Protein AF-A0A6B3CJW0-F1 (afdb_monomer)

pLDDT: mean 85.39, std 16.11, range [43.66, 98.25]

Nearest PDB structures (foldseek):
  3e35-assembly1_A  TM=9.714E-01  e=7.504E-08  Streptomyces coelicolor A3(2)

Radius of gyration: 20.18 Å; Cα contacts (8 Å, |Δi|>4): 40; chains: 1; bounding box: 55×37×50 Å

Secondary structure (DSSP, 8-state):
--------TTTTTS--HHHHHHHHHHHHHHH----HHHHHHHHHHHHHHHHHHHHHHHHS-HHHHHHHHHHHHHHHHHHHHHHT--TT-----------

Mean predicted aligned error: 9.44 Å

Sequence (99 aa):
LGVAAHVPHYVARSPYPDAALTVLEAITAATGLVLPGIAHSLRTDAHRTQTEIDRQIQEGDEELTGLVQGLEHQYDAAAGAETRGNMLAEPVEIPSADE

Solvent-accessible surface area (backbone atoms only — not comparable to full-atom values): 6094 Å² total; per-residue (Å²): 140,85,85,84,66,86,65,62,76,92,52,64,90,50,93,56,35,57,43,55,39,53,46,50,52,54,50,24,70,77,69,71,56,86,56,66,69,61,49,51,52,29,52,54,48,22,57,54,46,52,54,54,49,54,48,52,44,72,73,40,54,72,66,58,40,51,49,52,53,53,52,51,52,52,48,51,55,51,56,54,46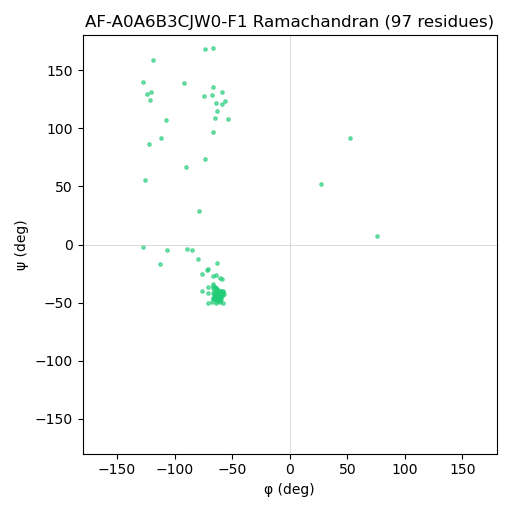,62,74,61,54,77,88,71,76,69,85,73,79,73,79,78,87,76,127

Structure (mmCIF, N/CA/C/O backbone):
data_AF-A0A6B3CJW0-F1
#
_entry.id   AF-A0A6B3CJW0-F1
#
loop_
_atom_site.group_PDB
_atom_site.id
_atom_site.type_symbol
_atom_site.label_atom_id
_atom_site.label_alt_id
_atom_site.label_comp_id
_atom_site.label_asym_id
_atom_site.label_entity_id
_atom_site.label_seq_id
_atom_site.pdbx_PDB_ins_code
_atom_site.Cartn_x
_atom_site.Cartn_y
_atom_site.Cartn_z
_atom_site.occupancy
_atom_site.B_iso_or_equiv
_atom_site.auth_seq_id
_atom_site.auth_comp_id
_atom_site.auth_asym_id
_atom_site.auth_atom_id
_atom_site.pdbx_PDB_model_num
ATOM 1 N N . LEU A 1 1 ? 5.581 7.011 -19.431 1.00 85.38 1 LEU A N 1
ATOM 2 C CA . LEU A 1 1 ? 4.861 6.233 -18.402 1.00 85.38 1 LEU A CA 1
ATOM 3 C C . LEU A 1 1 ? 5.103 6.902 -17.061 1.00 85.38 1 LEU A C 1
ATOM 5 O O . LEU A 1 1 ? 6.255 7.179 -16.756 1.00 85.38 1 LEU A O 1
ATOM 9 N N . GLY A 1 2 ? 4.046 7.188 -16.309 1.00 95.19 2 GLY A N 1
ATOM 10 C CA . GLY A 1 2 ? 4.125 7.590 -14.907 1.00 95.19 2 GLY A CA 1
ATOM 11 C C . GLY A 1 2 ? 3.206 6.680 -14.102 1.00 95.19 2 GLY A C 1
ATOM 12 O O . GLY A 1 2 ? 2.135 6.331 -14.593 1.00 95.19 2 GLY A O 1
ATOM 13 N N . VAL A 1 3 ? 3.644 6.259 -12.919 1.00 96.06 3 VAL A N 1
ATOM 14 C CA . VAL A 1 3 ? 2.864 5.405 -12.017 1.00 96.06 3 VAL A CA 1
ATOM 15 C C . VAL A 1 3 ? 2.702 6.161 -10.706 1.00 96.06 3 VAL A C 1
ATOM 17 O O . VAL A 1 3 ? 3.694 6.578 -10.112 1.00 96.06 3 VAL A O 1
ATOM 20 N N . ALA A 1 4 ? 1.459 6.345 -10.274 1.00 95.44 4 ALA A N 1
ATOM 21 C CA . ALA A 1 4 ? 1.115 6.901 -8.974 1.00 95.44 4 ALA A CA 1
ATOM 22 C C . ALA A 1 4 ? 0.207 5.899 -8.256 1.00 95.44 4 ALA A C 1
ATOM 24 O O . ALA A 1 4 ? -0.759 5.418 -8.845 1.00 95.44 4 ALA A O 1
ATOM 25 N N . ALA A 1 5 ? 0.534 5.567 -7.008 1.00 94.50 5 ALA A N 1
ATOM 26 C CA . ALA A 1 5 ? -0.315 4.730 -6.170 1.00 94.50 5 ALA A CA 1
ATOM 27 C C . ALA A 1 5 ? -1.266 5.600 -5.349 1.00 94.50 5 ALA A C 1
ATOM 29 O O . ALA A 1 5 ? -0.863 6.626 -4.797 1.00 94.50 5 ALA A O 1
ATOM 30 N N . HIS A 1 6 ? -2.515 5.157 -5.238 1.00 92.31 6 HIS A N 1
ATOM 31 C CA . HIS A 1 6 ? -3.455 5.708 -4.273 1.00 92.31 6 HIS A CA 1
ATOM 32 C C . HIS A 1 6 ? -3.091 5.195 -2.879 1.00 92.31 6 HIS A C 1
ATOM 34 O O . HIS A 1 6 ? -2.924 3.994 -2.678 1.00 92.31 6 HIS A O 1
ATOM 40 N N . VAL A 1 7 ? -2.941 6.117 -1.930 1.00 92.50 7 VAL A N 1
ATOM 41 C CA . VAL A 1 7 ? -2.608 5.817 -0.534 1.00 92.50 7 VAL A CA 1
ATOM 42 C C . VAL A 1 7 ? -3.732 6.354 0.342 1.00 92.50 7 VAL A C 1
ATOM 44 O O . VAL A 1 7 ? -4.100 7.521 0.164 1.00 92.50 7 VAL A O 1
ATOM 47 N N . PRO A 1 8 ? -4.268 5.566 1.291 1.00 89.81 8 PRO A N 1
ATOM 48 C CA . PRO A 1 8 ? -5.297 6.069 2.184 1.00 89.81 8 PRO A CA 1
ATOM 49 C C . PRO A 1 8 ? -4.791 7.286 2.967 1.00 89.81 8 PRO A C 1
ATOM 51 O O . PRO A 1 8 ? -3.694 7.284 3.532 1.00 89.81 8 PRO A O 1
ATOM 54 N N . HIS A 1 9 ? -5.588 8.356 2.994 1.00 86.50 9 HIS A N 1
ATOM 55 C CA . HIS A 1 9 ? -5.151 9.646 3.537 1.00 86.50 9 HIS A CA 1
ATOM 56 C C . HIS A 1 9 ? -4.713 9.576 5.006 1.00 86.50 9 HIS A C 1
ATOM 58 O O . HIS A 1 9 ? -3.823 10.327 5.410 1.00 86.50 9 HIS A O 1
ATOM 64 N N . TYR A 1 10 ? -5.290 8.659 5.787 1.00 87.62 10 TYR A N 1
ATOM 65 C CA . TYR A 1 10 ? -4.972 8.479 7.204 1.00 87.62 10 TYR A CA 1
ATOM 66 C C . TYR A 1 10 ? -3.581 7.860 7.448 1.00 87.62 10 TYR A C 1
ATOM 68 O O . TYR A 1 10 ? -3.001 8.094 8.503 1.00 87.62 10 TYR A O 1
ATOM 76 N N . VAL A 1 11 ? -2.992 7.161 6.467 1.00 90.00 11 VAL A N 1
ATOM 77 C CA . VAL A 1 11 ? -1.621 6.602 6.550 1.00 90.00 11 VAL A CA 1
ATOM 78 C C . VAL A 1 11 ? -0.595 7.361 5.709 1.00 90.00 11 VAL A C 1
ATOM 80 O O . VAL A 1 11 ? 0.599 7.091 5.804 1.00 90.00 11 VAL A O 1
ATOM 83 N N . ALA A 1 12 ? -1.014 8.363 4.930 1.00 85.06 12 ALA A N 1
ATOM 84 C CA . ALA A 1 12 ? -0.156 9.055 3.963 1.00 85.06 12 ALA A CA 1
ATOM 85 C C . ALA A 1 12 ? 1.041 9.818 4.574 1.00 85.06 12 ALA A C 1
ATOM 87 O O . ALA A 1 12 ? 1.964 10.196 3.856 1.00 85.06 12 ALA A O 1
ATOM 88 N N . ARG A 1 13 ? 1.035 10.070 5.889 1.00 86.69 13 ARG A N 1
ATOM 89 C CA . ARG A 1 13 ? 2.138 10.741 6.605 1.00 86.69 13 ARG A CA 1
ATOM 90 C C . ARG A 1 13 ? 3.204 9.780 7.139 1.00 86.69 13 ARG A C 1
ATOM 92 O O . ARG A 1 13 ? 4.209 10.245 7.673 1.00 86.69 13 ARG A O 1
ATOM 99 N N . SER A 1 14 ? 2.999 8.477 6.979 1.00 89.88 14 SER A N 1
ATOM 100 C CA . SER A 1 14 ? 3.900 7.422 7.438 1.00 89.88 14 SER A CA 1
ATOM 101 C C . SER A 1 14 ? 4.408 6.594 6.254 1.00 89.88 14 SER A C 1
ATOM 103 O O . SER A 1 14 ? 3.779 6.583 5.193 1.00 89.88 14 SER A O 1
ATOM 105 N N . PRO A 1 15 ? 5.539 5.878 6.394 1.00 92.62 15 PRO A N 1
ATOM 106 C CA . PRO A 1 15 ? 5.957 4.914 5.384 1.00 92.62 15 PRO A CA 1
ATOM 107 C C . PRO A 1 15 ? 4.859 3.869 5.146 1.00 92.62 15 PRO A C 1
ATOM 109 O O . PRO A 1 15 ? 4.450 3.182 6.081 1.00 92.62 15 PRO A O 1
ATOM 112 N N . TYR A 1 16 ? 4.414 3.735 3.893 1.00 96.25 16 TYR A N 1
ATOM 113 C CA . TYR A 1 16 ? 3.377 2.785 3.483 1.00 96.25 16 TYR A CA 1
ATOM 114 C C . TYR A 1 16 ? 3.916 1.847 2.382 1.00 96.25 16 TYR A C 1
ATOM 116 O O . TYR A 1 16 ? 3.815 2.162 1.191 1.00 96.25 16 TYR A O 1
ATOM 124 N N . PRO A 1 17 ? 4.569 0.726 2.760 1.00 97.56 17 PRO A N 1
ATOM 125 C CA . PRO A 1 17 ? 5.300 -0.130 1.823 1.00 97.56 17 PRO A CA 1
ATOM 126 C C . PRO A 1 17 ? 4.424 -0.800 0.759 1.00 97.56 17 PRO A C 1
ATOM 128 O O . PRO A 1 17 ? 4.923 -1.048 -0.336 1.00 97.56 17 PRO A O 1
ATOM 131 N N . ASP A 1 18 ? 3.134 -1.029 1.024 1.00 97.06 18 ASP A N 1
ATOM 132 C CA . ASP A 1 18 ? 2.185 -1.574 0.040 1.00 97.06 18 ASP A CA 1
ATOM 133 C C . ASP A 1 18 ? 2.087 -0.708 -1.223 1.00 97.06 18 ASP A C 1
ATOM 135 O O . ASP A 1 18 ? 2.091 -1.219 -2.347 1.00 97.06 18 ASP A O 1
ATOM 139 N N . ALA A 1 19 ? 2.089 0.619 -1.066 1.00 96.81 19 ALA A N 1
ATOM 140 C CA . ALA A 1 19 ? 2.076 1.529 -2.207 1.00 96.81 19 ALA A CA 1
ATOM 141 C C . ALA A 1 19 ? 3.375 1.444 -3.016 1.00 96.81 19 ALA A C 1
ATOM 143 O O . ALA A 1 19 ? 3.341 1.404 -4.246 1.00 96.81 19 ALA A O 1
ATOM 144 N N . ALA A 1 20 ? 4.523 1.362 -2.340 1.00 97.25 20 ALA A N 1
ATOM 145 C CA . ALA A 1 20 ? 5.811 1.196 -3.004 1.00 97.25 20 ALA A CA 1
ATOM 146 C C . ALA A 1 20 ? 5.912 -0.158 -3.725 1.00 97.25 20 ALA A C 1
ATOM 148 O O . ALA A 1 20 ? 6.418 -0.210 -4.846 1.00 97.25 20 ALA A O 1
ATOM 149 N N . LEU A 1 21 ? 5.400 -1.235 -3.118 1.00 98.12 21 LEU A N 1
ATOM 150 C CA . LEU A 1 21 ? 5.351 -2.566 -3.720 1.00 98.12 21 LEU A CA 1
ATOM 151 C C . LEU A 1 21 ? 4.488 -2.561 -4.985 1.00 98.12 21 LEU A C 1
ATOM 153 O O . LEU A 1 21 ? 4.945 -3.017 -6.029 1.00 98.12 21 LEU A O 1
ATOM 157 N N . THR A 1 22 ? 3.302 -1.957 -4.921 1.00 97.62 22 THR A N 1
ATOM 158 C CA . THR A 1 22 ? 2.386 -1.842 -6.067 1.00 97.62 22 THR A CA 1
ATOM 159 C C . THR A 1 22 ? 3.020 -1.055 -7.220 1.00 97.62 22 THR A C 1
ATOM 161 O O . THR A 1 22 ? 2.960 -1.468 -8.379 1.00 97.62 22 THR A O 1
ATOM 164 N N . VAL A 1 23 ? 3.686 0.068 -6.919 1.00 98.00 23 VAL A N 1
ATOM 165 C CA . VAL A 1 23 ? 4.411 0.857 -7.930 1.00 98.00 23 VAL A CA 1
ATOM 166 C C . VAL A 1 23 ? 5.566 0.056 -8.531 1.00 98.00 23 VAL A C 1
ATOM 168 O O . VAL A 1 23 ? 5.752 0.073 -9.749 1.00 98.00 23 VAL A O 1
ATOM 171 N N . LEU A 1 24 ? 6.334 -0.657 -7.703 1.00 97.88 24 LEU A N 1
ATOM 172 C CA . LEU A 1 24 ? 7.439 -1.497 -8.157 1.00 97.88 24 LEU A CA 1
ATOM 173 C C . LEU A 1 24 ? 6.947 -2.601 -9.098 1.00 97.88 24 LEU A C 1
ATOM 175 O O . LEU A 1 24 ? 7.540 -2.798 -10.156 1.00 97.88 24 LEU A O 1
ATOM 179 N N . GLU A 1 25 ? 5.860 -3.284 -8.745 1.00 97.25 25 GLU A N 1
ATOM 180 C CA . GLU A 1 25 ? 5.253 -4.334 -9.566 1.00 97.25 25 GLU A CA 1
ATOM 181 C C . GLU A 1 25 ? 4.776 -3.782 -10.917 1.00 97.25 25 GLU A C 1
ATOM 183 O O . GLU A 1 25 ? 5.071 -4.378 -11.956 1.00 97.25 25 GLU A O 1
ATOM 188 N N . ALA A 1 26 ? 4.150 -2.600 -10.941 1.00 97.56 26 ALA A N 1
ATOM 189 C CA . ALA A 1 26 ? 3.753 -1.932 -12.182 1.00 97.56 26 ALA A CA 1
ATOM 190 C C . ALA A 1 26 ? 4.957 -1.552 -13.068 1.00 97.56 26 ALA A C 1
ATOM 192 O O . ALA A 1 26 ? 4.926 -1.751 -14.285 1.00 97.56 26 ALA A O 1
ATOM 193 N N . ILE A 1 27 ? 6.042 -1.040 -12.475 1.00 97.38 27 ILE A N 1
ATOM 194 C CA . ILE A 1 27 ? 7.281 -0.713 -13.201 1.00 97.38 27 ILE A CA 1
ATOM 195 C C . ILE A 1 27 ? 7.930 -1.982 -13.756 1.00 97.38 27 ILE A C 1
ATOM 197 O O . ILE A 1 27 ? 8.301 -2.015 -14.931 1.00 97.38 27 ILE A O 1
ATOM 201 N N . THR A 1 28 ? 8.056 -3.032 -12.944 1.00 97.62 28 THR A N 1
ATOM 202 C CA . THR A 1 28 ? 8.601 -4.328 -13.365 1.00 97.62 28 THR A CA 1
ATOM 203 C C . THR A 1 28 ? 7.783 -4.917 -14.510 1.00 97.62 28 THR A C 1
ATOM 205 O O . THR A 1 28 ? 8.367 -5.337 -15.507 1.00 97.62 28 THR A O 1
ATOM 208 N N . ALA A 1 29 ? 6.451 -4.875 -14.432 1.00 97.00 29 ALA A N 1
ATOM 209 C CA . ALA A 1 29 ? 5.577 -5.357 -15.498 1.00 97.00 29 ALA A CA 1
ATOM 210 C C . ALA A 1 29 ? 5.745 -4.558 -16.802 1.00 97.00 29 ALA A C 1
ATOM 212 O O . ALA A 1 29 ? 5.794 -5.142 -17.881 1.00 97.00 29 ALA A O 1
ATOM 213 N N . ALA A 1 30 ? 5.882 -3.232 -16.715 1.00 97.56 30 ALA A N 1
ATOM 214 C CA . ALA A 1 30 ? 6.011 -2.370 -17.888 1.00 97.56 30 ALA A CA 1
ATOM 215 C C . ALA A 1 30 ? 7.402 -2.405 -18.548 1.00 97.56 30 ALA A C 1
ATOM 217 O O . ALA A 1 30 ? 7.528 -2.090 -19.730 1.00 97.56 30 ALA A O 1
ATOM 218 N N . THR A 1 31 ? 8.451 -2.739 -17.793 1.00 97.25 31 THR A N 1
ATOM 219 C CA . THR A 1 31 ? 9.853 -2.654 -18.251 1.00 97.25 31 THR A CA 1
ATOM 220 C C . THR A 1 31 ? 10.540 -4.007 -18.414 1.00 97.25 31 THR A C 1
ATOM 222 O O . THR A 1 31 ? 11.587 -4.082 -19.051 1.00 97.25 31 THR A O 1
ATOM 225 N N . GLY A 1 32 ? 9.987 -5.072 -17.828 1.00 97.38 32 GLY A N 1
ATOM 226 C CA . GLY A 1 32 ? 10.613 -6.393 -17.771 1.00 97.38 32 GLY A CA 1
ATOM 227 C C . GLY A 1 32 ? 11.747 -6.514 -16.743 1.00 97.38 32 GLY A C 1
ATOM 228 O O . GLY A 1 32 ? 12.437 -7.532 -16.719 1.00 97.38 32 GLY A O 1
ATOM 229 N N . LEU A 1 33 ? 11.970 -5.502 -15.895 1.00 97.88 33 LEU A N 1
ATOM 230 C CA . LEU A 1 33 ? 12.985 -5.553 -14.839 1.00 97.88 33 LEU A CA 1
ATOM 231 C C . LEU A 1 33 ? 12.630 -6.588 -13.767 1.00 97.88 33 LEU A C 1
ATOM 233 O O . LEU A 1 33 ? 11.514 -6.609 -13.259 1.00 97.88 33 LEU A O 1
ATOM 237 N N . VAL A 1 34 ? 13.611 -7.384 -13.341 1.00 97.75 34 VAL A N 1
ATOM 238 C CA . VAL A 1 34 ? 13.436 -8.412 -12.304 1.00 97.75 34 VAL A CA 1
ATOM 239 C C . VAL A 1 34 ? 14.112 -7.953 -11.011 1.00 97.75 34 VAL A C 1
ATOM 241 O O . VAL A 1 34 ? 15.337 -7.939 -10.917 1.00 97.75 34 VAL A O 1
ATOM 244 N N . LEU A 1 35 ? 13.312 -7.569 -10.010 1.00 97.25 35 LEU A N 1
ATOM 245 C CA . LEU A 1 35 ? 13.781 -6.968 -8.748 1.00 97.25 35 LEU A CA 1
ATOM 246 C C . LEU A 1 35 ? 13.268 -7.720 -7.496 1.00 97.25 35 LEU A C 1
ATOM 248 O O . LEU A 1 35 ? 12.652 -7.117 -6.613 1.00 97.25 35 LEU A O 1
ATOM 252 N N . PRO A 1 36 ? 13.515 -9.040 -7.375 1.00 96.25 36 PRO A N 1
ATOM 253 C CA . PRO A 1 36 ? 12.887 -9.885 -6.358 1.00 96.25 36 PRO A CA 1
ATOM 254 C C . PRO A 1 36 ? 13.312 -9.534 -4.929 1.00 96.25 36 PRO A C 1
ATOM 256 O O . PRO A 1 36 ? 12.496 -9.627 -4.019 1.00 96.25 36 PRO A O 1
ATOM 259 N N . GLY A 1 37 ? 14.560 -9.097 -4.721 1.00 98.06 37 GLY A N 1
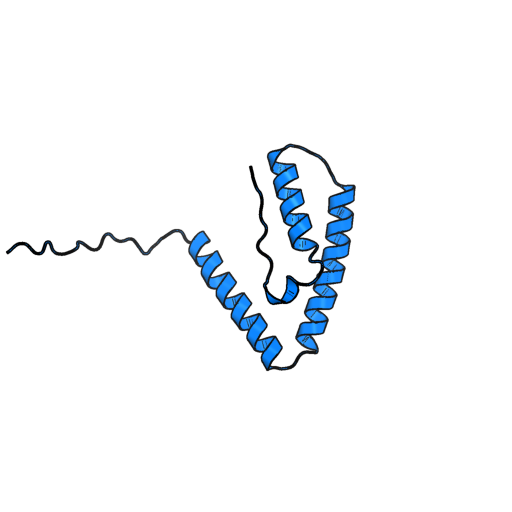ATOM 260 C CA . GLY A 1 37 ? 15.049 -8.706 -3.394 1.00 98.06 37 GLY A CA 1
ATOM 261 C C . GLY A 1 37 ? 14.338 -7.467 -2.849 1.00 98.06 37 GLY A C 1
ATOM 262 O O . GLY A 1 37 ? 13.914 -7.459 -1.699 1.00 98.06 37 GLY A O 1
ATOM 263 N N . ILE A 1 38 ? 14.136 -6.451 -3.695 1.00 97.81 38 ILE A N 1
ATOM 264 C CA . ILE A 1 38 ? 13.423 -5.223 -3.314 1.00 97.81 38 ILE A CA 1
ATOM 265 C C . ILE A 1 38 ? 11.951 -5.545 -3.040 1.00 97.81 38 ILE A C 1
ATOM 267 O O . ILE A 1 38 ? 11.426 -5.156 -2.001 1.00 97.81 38 ILE A O 1
ATOM 271 N N . ALA A 1 39 ? 11.308 -6.312 -3.928 1.00 97.50 39 ALA A N 1
ATOM 272 C CA . ALA A 1 39 ? 9.919 -6.729 -3.749 1.00 97.50 39 ALA A CA 1
ATOM 273 C C . ALA A 1 39 ? 9.720 -7.544 -2.459 1.00 97.50 39 ALA A C 1
ATOM 275 O O . ALA A 1 39 ? 8.743 -7.344 -1.743 1.00 97.50 39 ALA A O 1
ATOM 276 N N . HIS A 1 40 ? 10.658 -8.437 -2.128 1.00 98.06 40 HIS A N 1
ATOM 277 C CA . HIS A 1 40 ? 10.595 -9.236 -0.907 1.00 98.06 40 HIS A CA 1
ATOM 278 C C . HIS A 1 40 ? 10.724 -8.386 0.364 1.00 98.06 40 HIS A C 1
ATOM 280 O O . HIS A 1 40 ? 9.933 -8.558 1.294 1.00 98.06 40 HIS A O 1
ATOM 286 N N . SER A 1 41 ? 11.672 -7.445 0.397 1.00 98.25 41 SER A N 1
ATOM 287 C CA . SER A 1 41 ? 11.808 -6.511 1.519 1.00 98.25 41 SER A CA 1
ATOM 288 C C . SER A 1 41 ? 10.553 -5.655 1.687 1.00 98.25 41 SER A C 1
ATOM 290 O O . SER A 1 41 ? 10.008 -5.591 2.784 1.00 98.25 41 SER A O 1
ATOM 292 N N . LEU A 1 42 ? 10.027 -5.088 0.592 1.00 98.06 42 LEU A N 1
ATOM 293 C CA . LEU A 1 42 ? 8.800 -4.287 0.626 1.00 98.06 42 LEU A CA 1
ATOM 294 C C . LEU A 1 42 ? 7.595 -5.091 1.115 1.00 98.06 42 LEU A C 1
ATOM 296 O O . LEU A 1 42 ? 6.834 -4.587 1.931 1.00 98.06 42 LEU A O 1
ATOM 300 N N . ARG A 1 43 ? 7.441 -6.347 0.679 1.00 97.69 43 ARG A N 1
ATOM 301 C CA . ARG A 1 43 ? 6.364 -7.228 1.154 1.00 97.69 43 ARG A CA 1
ATOM 302 C C . ARG A 1 43 ? 6.487 -7.534 2.648 1.00 97.69 43 ARG A C 1
ATOM 304 O O . ARG A 1 43 ? 5.488 -7.564 3.356 1.00 97.69 43 ARG A O 1
ATOM 311 N N . THR A 1 44 ? 7.707 -7.736 3.136 1.00 97.94 44 THR A N 1
ATOM 312 C CA . THR A 1 44 ? 7.965 -7.967 4.566 1.00 97.94 44 THR A CA 1
ATOM 313 C C . THR A 1 44 ? 7.611 -6.731 5.393 1.00 97.94 44 THR A C 1
ATOM 315 O O . THR A 1 44 ? 6.927 -6.834 6.412 1.00 97.94 44 THR A O 1
ATOM 318 N N . ASP A 1 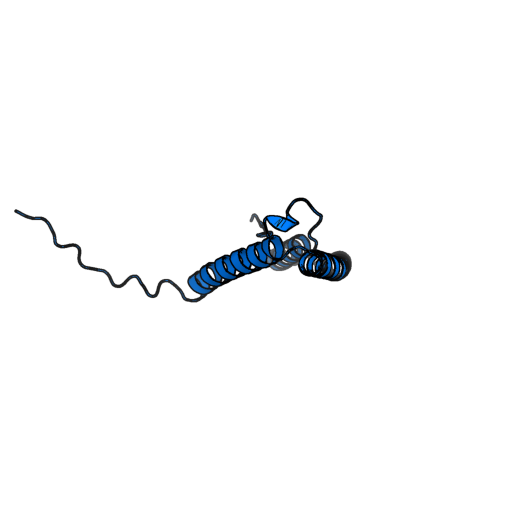45 ? 8.031 -5.555 4.930 1.00 97.81 45 ASP A N 1
ATOM 319 C CA . ASP A 1 45 ? 7.720 -4.289 5.586 1.00 97.81 45 ASP A CA 1
ATOM 320 C C . ASP A 1 45 ? 6.221 -3.968 5.521 1.00 97.81 45 ASP A C 1
ATOM 322 O O . ASP A 1 45 ? 5.670 -3.500 6.513 1.00 97.81 45 ASP A O 1
ATOM 326 N N . ALA A 1 46 ? 5.551 -4.278 4.407 1.00 96.69 46 ALA A N 1
ATOM 327 C CA . ALA A 1 46 ? 4.108 -4.126 4.233 1.00 96.69 46 ALA A CA 1
ATOM 328 C C . ALA A 1 46 ? 3.328 -4.925 5.282 1.00 96.69 46 ALA A C 1
ATOM 330 O O . ALA A 1 46 ? 2.520 -4.355 6.009 1.00 96.69 46 ALA A O 1
ATOM 331 N N . HIS A 1 47 ? 3.642 -6.214 5.458 1.00 97.50 47 HIS A N 1
ATOM 332 C CA . HIS A 1 47 ? 2.994 -7.041 6.481 1.00 97.50 47 HIS A C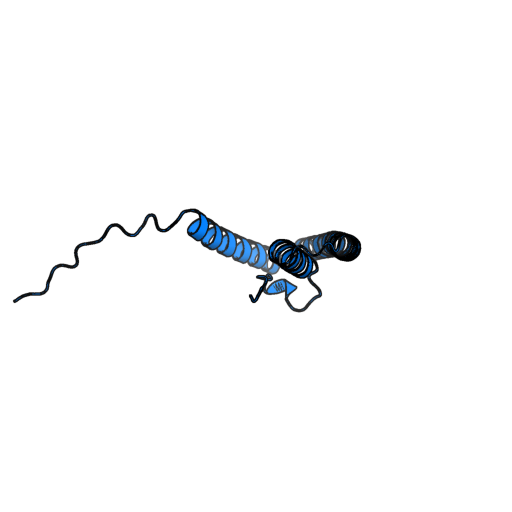A 1
ATOM 333 C C . HIS A 1 47 ? 3.147 -6.468 7.894 1.00 97.50 47 HIS A C 1
ATOM 335 O O . HIS A 1 47 ? 2.183 -6.450 8.664 1.00 97.50 47 HIS A O 1
ATOM 341 N N . ARG A 1 48 ? 4.343 -5.972 8.238 1.00 96.56 48 ARG A N 1
ATOM 342 C CA . ARG A 1 48 ? 4.577 -5.321 9.532 1.00 96.56 48 ARG A CA 1
ATOM 343 C C . ARG A 1 48 ? 3.753 -4.040 9.661 1.00 96.56 48 ARG A C 1
ATOM 345 O O . ARG A 1 48 ? 3.106 -3.842 10.682 1.00 96.56 48 ARG A O 1
ATOM 352 N N . THR A 1 49 ? 3.768 -3.189 8.639 1.00 96.06 49 THR A N 1
ATOM 353 C CA . THR A 1 49 ? 3.039 -1.917 8.643 1.00 96.06 49 THR A CA 1
ATOM 354 C C . THR A 1 49 ? 1.528 -2.127 8.746 1.00 96.06 49 THR A C 1
ATOM 356 O O . THR A 1 49 ? 0.907 -1.474 9.576 1.00 96.06 49 THR A O 1
ATOM 359 N N . GLN A 1 50 ? 0.949 -3.068 7.996 1.00 94.31 50 GLN A N 1
ATOM 360 C CA . GLN A 1 50 ? -0.480 -3.400 8.077 1.00 94.31 50 GLN A CA 1
ATOM 361 C C . GLN A 1 50 ? -0.869 -3.880 9.477 1.00 94.31 50 GLN A C 1
ATOM 363 O O . GLN A 1 50 ? -1.835 -3.386 10.043 1.00 94.31 50 GLN A O 1
ATOM 368 N N . THR A 1 51 ? -0.053 -4.742 10.091 1.00 95.94 51 THR A N 1
ATOM 369 C CA . THR A 1 51 ? -0.290 -5.202 11.471 1.00 95.94 51 THR A CA 1
ATOM 370 C C . THR A 1 51 ? -0.321 -4.035 12.465 1.00 95.94 51 THR A C 1
ATOM 372 O O . THR A 1 51 ? -1.171 -3.992 13.351 1.00 95.94 51 THR A O 1
ATOM 375 N N . GLU A 1 52 ? 0.590 -3.068 12.326 1.00 94.12 52 GLU A N 1
ATOM 376 C CA . GLU A 1 52 ? 0.613 -1.888 13.196 1.00 94.12 52 GLU A CA 1
ATOM 377 C C . GLU A 1 52 ? -0.551 -0.930 12.939 1.00 94.12 52 GLU A C 1
ATOM 379 O O . GLU A 1 52 ? -1.058 -0.335 13.889 1.00 94.12 52 GLU A O 1
ATOM 384 N N . ILE A 1 53 ? -0.971 -0.773 11.681 1.00 92.44 53 ILE A N 1
ATOM 385 C CA . ILE A 1 53 ? -2.135 0.039 11.314 1.00 92.44 53 ILE A CA 1
ATOM 386 C C . ILE A 1 53 ? -3.399 -0.574 11.916 1.00 92.44 53 ILE A C 1
ATOM 388 O O . ILE A 1 53 ? -4.128 0.124 12.616 1.00 92.44 53 ILE A O 1
ATOM 392 N N . ASP A 1 54 ? -3.616 -1.875 11.725 1.00 92.00 54 ASP A N 1
ATOM 393 C CA . ASP A 1 54 ? -4.778 -2.587 12.262 1.00 92.00 54 ASP A CA 1
ATOM 394 C C . ASP A 1 54 ? -4.834 -2.485 13.787 1.00 92.00 54 ASP A C 1
ATOM 396 O O . ASP A 1 54 ? -5.886 -2.193 14.357 1.00 92.00 54 ASP A O 1
ATOM 400 N N . ARG A 1 55 ? -3.686 -2.657 14.455 1.00 93.62 55 ARG A N 1
ATOM 401 C CA . ARG A 1 55 ? -3.574 -2.485 15.907 1.00 93.62 55 ARG A CA 1
ATOM 402 C C . ARG A 1 55 ? -3.952 -1.066 16.336 1.00 93.62 55 ARG A C 1
ATOM 404 O O . ARG A 1 55 ? -4.728 -0.906 17.270 1.00 93.62 55 ARG A O 1
ATOM 411 N N . GLN A 1 56 ? -3.434 -0.041 15.659 1.00 91.12 56 GLN A N 1
ATOM 412 C CA . GLN A 1 56 ? -3.733 1.361 15.978 1.00 91.12 56 GLN A CA 1
ATOM 413 C C . GLN A 1 56 ? -5.203 1.719 15.749 1.00 91.12 56 GLN A C 1
ATOM 415 O O . GLN A 1 56 ? -5.760 2.487 16.526 1.00 91.12 56 GLN A O 1
ATOM 420 N N . ILE A 1 57 ? -5.832 1.166 14.711 1.00 91.12 57 ILE A N 1
ATOM 421 C CA . ILE A 1 57 ? -7.261 1.363 14.453 1.00 91.12 57 ILE A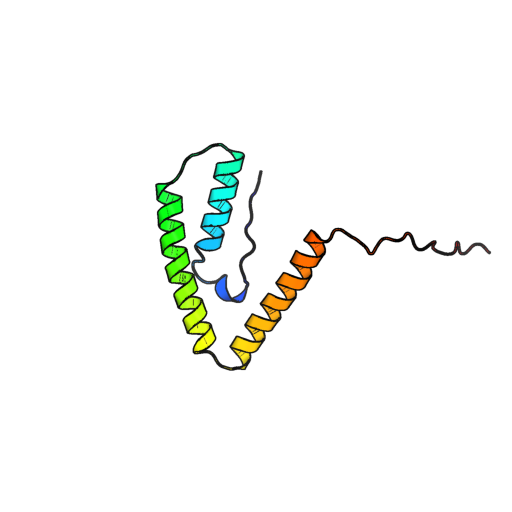 CA 1
ATOM 422 C C . ILE A 1 57 ? -8.087 0.694 15.556 1.00 91.12 57 ILE A C 1
ATOM 424 O O . ILE A 1 57 ? -8.985 1.323 16.099 1.00 91.12 57 ILE A O 1
ATOM 428 N N . GLN A 1 58 ? -7.755 -0.545 15.933 1.00 90.06 58 GLN A N 1
ATOM 429 C CA . GLN A 1 58 ? -8.467 -1.292 16.980 1.00 90.06 58 GLN A CA 1
ATOM 430 C C . GLN A 1 58 ? -8.316 -0.682 18.380 1.00 90.06 58 GLN A C 1
ATOM 432 O O . GLN A 1 58 ? -9.241 -0.759 19.184 1.00 90.06 58 GLN A O 1
ATOM 437 N N . GLU A 1 59 ? -7.150 -0.114 18.689 1.00 92.44 59 GLU A N 1
ATOM 438 C CA . GLU A 1 59 ? -6.898 0.613 19.941 1.00 92.44 59 GLU A CA 1
ATOM 439 C C . GLU A 1 59 ? -7.454 2.046 19.925 1.00 92.44 59 GLU A C 1
ATOM 441 O O . GLU A 1 59 ? -7.490 2.704 20.968 1.00 92.44 59 GLU A O 1
ATOM 446 N N . GLY A 1 60 ? -7.848 2.538 18.749 1.00 89.06 60 GLY A N 1
ATOM 447 C CA . GLY A 1 60 ? -8.457 3.844 18.561 1.00 89.06 60 GLY A CA 1
ATOM 448 C C . GLY A 1 60 ? -9.837 3.956 19.198 1.00 89.06 60 GLY A C 1
ATOM 449 O O . GLY A 1 60 ? -10.449 2.977 19.624 1.00 89.06 60 GLY A O 1
ATOM 450 N N . ASP A 1 61 ? -10.349 5.181 19.252 1.00 89.19 61 ASP A N 1
ATOM 451 C CA . ASP A 1 61 ? -11.727 5.414 19.659 1.00 89.19 61 ASP A CA 1
ATOM 452 C C . ASP A 1 61 ? -12.727 5.001 18.562 1.00 89.19 61 ASP A C 1
ATOM 454 O O . ASP A 1 61 ? -12.389 4.713 17.405 1.00 89.19 61 ASP A O 1
ATOM 458 N N . GLU A 1 62 ? -14.002 4.947 18.949 1.00 90.56 62 GLU A N 1
ATOM 459 C CA . GLU A 1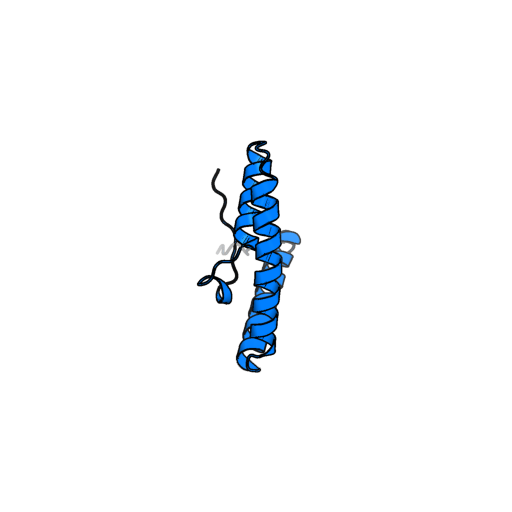 62 ? -15.101 4.615 18.038 1.00 90.56 62 GLU A CA 1
ATOM 460 C C . GLU A 1 62 ? -15.203 5.621 16.879 1.00 90.56 62 GLU A C 1
ATOM 462 O O . GLU A 1 62 ? -15.614 5.251 15.779 1.00 90.56 62 GLU A O 1
ATOM 467 N N . GLU A 1 63 ? -14.784 6.873 17.099 1.00 89.56 63 GLU A N 1
ATOM 468 C CA . GLU A 1 63 ? -14.747 7.915 16.072 1.00 89.56 63 GLU A CA 1
ATOM 469 C C . GLU A 1 63 ? -13.705 7.602 14.992 1.00 89.56 63 GLU A C 1
ATOM 471 O O . GLU A 1 63 ? -14.043 7.601 13.806 1.00 89.56 63 GLU A O 1
ATOM 476 N N . LEU A 1 64 ? -12.466 7.271 15.375 1.00 88.31 64 LEU A N 1
ATOM 477 C CA . LEU A 1 64 ? -11.416 6.875 14.438 1.00 88.31 64 LEU A CA 1
ATOM 478 C C . LEU A 1 64 ? -11.820 5.626 13.654 1.00 88.31 64 LEU A C 1
ATOM 480 O O . LEU A 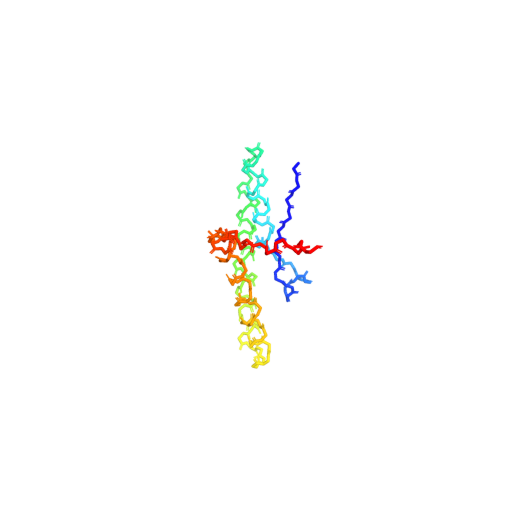1 64 ? -11.696 5.599 12.428 1.00 88.31 64 LEU A O 1
ATOM 484 N N . THR A 1 65 ? -12.328 4.607 14.348 1.00 89.62 65 THR A N 1
ATOM 485 C CA . THR A 1 65 ? -12.755 3.355 13.711 1.00 89.62 65 THR A CA 1
ATOM 486 C C . THR A 1 65 ? -13.889 3.605 12.716 1.00 89.62 65 THR A C 1
ATOM 488 O O . THR A 1 65 ? -13.828 3.144 11.574 1.00 89.62 65 THR A O 1
ATOM 491 N N . GLY A 1 66 ? -14.902 4.382 13.113 1.00 90.75 66 GLY A N 1
ATOM 492 C CA . GLY A 1 66 ? -16.023 4.745 12.248 1.00 90.75 66 GLY A CA 1
ATOM 493 C C . GLY A 1 66 ? -15.597 5.589 11.044 1.00 90.75 66 GLY A C 1
ATOM 494 O O . GLY A 1 66 ? -16.097 5.381 9.937 1.00 90.75 66 GLY A O 1
ATOM 495 N N . LEU A 1 67 ? -14.634 6.498 11.226 1.00 90.88 67 LEU A N 1
ATOM 496 C CA . LEU A 1 67 ? -14.060 7.287 10.139 1.00 90.88 67 LEU A CA 1
ATOM 497 C C . LEU A 1 67 ? -13.352 6.396 9.113 1.00 90.88 67 LEU A C 1
ATOM 499 O O . LEU A 1 67 ? -13.602 6.543 7.917 1.00 90.88 67 LEU A O 1
ATOM 503 N N . VAL A 1 68 ? -12.492 5.475 9.562 1.00 90.88 68 VAL A N 1
ATOM 504 C CA . VAL A 1 68 ? -11.764 4.561 8.666 1.00 90.88 68 VAL A CA 1
ATOM 505 C C . VAL A 1 68 ? -12.742 3.697 7.873 1.00 90.88 68 VAL A C 1
ATOM 507 O O . VAL A 1 68 ? -12.685 3.699 6.646 1.00 90.88 68 VAL A O 1
ATOM 510 N N . GLN A 1 69 ? -13.712 3.066 8.540 1.00 90.25 69 GLN A N 1
ATOM 511 C CA . GLN A 1 69 ? -14.746 2.263 7.873 1.00 90.25 69 GLN A CA 1
ATOM 512 C C . GLN A 1 69 ? -15.551 3.080 6.854 1.00 90.25 69 GLN A C 1
ATOM 514 O O . GLN A 1 69 ? -15.850 2.608 5.756 1.00 90.25 69 GLN A O 1
ATOM 519 N N . GLY A 1 70 ? -15.895 4.326 7.193 1.00 91.38 70 GLY A N 1
ATOM 520 C CA . GLY A 1 70 ? -16.600 5.227 6.286 1.00 91.38 70 GLY A CA 1
ATOM 521 C C . GLY A 1 70 ? -15.781 5.584 5.043 1.00 91.38 70 GLY A C 1
ATOM 522 O O . GLY A 1 70 ? -16.345 5.697 3.953 1.00 91.38 70 GLY A O 1
ATOM 523 N N . LEU A 1 71 ? -14.466 5.761 5.185 1.00 89.00 71 LEU A N 1
ATOM 524 C CA . LEU A 1 71 ? -13.552 6.030 4.071 1.00 89.00 71 LEU A CA 1
ATOM 525 C C . LEU A 1 71 ? -13.352 4.794 3.184 1.00 89.00 71 LEU A C 1
ATOM 527 O O . LEU A 1 71 ? -13.380 4.918 1.961 1.00 89.00 71 LEU A O 1
ATOM 531 N N . GLU A 1 72 ? -13.203 3.614 3.782 1.00 87.94 72 GLU A N 1
ATOM 532 C CA . GLU A 1 72 ? -13.092 2.342 3.058 1.00 87.94 72 GLU A CA 1
ATOM 533 C C . GLU A 1 72 ? -14.363 2.052 2.256 1.00 87.94 72 GLU A C 1
ATOM 535 O O . GLU A 1 72 ? -14.293 1.775 1.061 1.00 87.94 72 GLU A O 1
ATOM 540 N N . HIS A 1 73 ? -15.540 2.239 2.863 1.00 89.06 73 HIS A N 1
ATOM 541 C CA . HIS A 1 73 ? -16.813 2.062 2.168 1.00 89.06 73 HIS A CA 1
ATOM 542 C C . HIS A 1 73 ? -16.962 3.003 0.962 1.00 89.06 73 HIS A C 1
ATOM 544 O O . HIS A 1 73 ? -17.451 2.599 -0.095 1.00 89.06 73 HIS A O 1
ATOM 550 N N . GLN A 1 74 ? -16.523 4.260 1.099 1.00 87.50 74 GLN A N 1
ATOM 551 C CA . GLN A 1 74 ? -16.511 5.221 -0.008 1.00 87.50 74 GLN A CA 1
ATOM 552 C C . GLN A 1 74 ? -15.557 4.793 -1.128 1.00 87.50 74 GLN A C 1
ATOM 554 O O . GLN A 1 74 ? -15.918 4.896 -2.303 1.00 87.50 74 GLN A O 1
ATOM 559 N N . TYR A 1 75 ? -14.365 4.299 -0.780 1.00 84.56 75 TYR A N 1
ATOM 560 C CA . TYR A 1 75 ? -13.412 3.782 -1.758 1.00 84.56 75 TYR A CA 1
ATOM 561 C C . TYR A 1 75 ? -13.986 2.581 -2.516 1.00 84.56 75 TYR A C 1
ATOM 563 O O . TYR A 1 75 ? -13.987 2.587 -3.745 1.00 84.56 75 TYR A O 1
ATOM 571 N N . ASP A 1 76 ? -14.545 1.598 -1.809 1.00 83.94 76 ASP A N 1
ATOM 572 C CA . ASP A 1 76 ? -15.137 0.400 -2.411 1.00 83.94 76 ASP A CA 1
ATOM 573 C C . ASP A 1 76 ? -16.320 0.735 -3.323 1.00 83.94 76 ASP A C 1
ATOM 575 O O . ASP A 1 76 ? -16.465 0.162 -4.407 1.00 83.94 76 ASP A O 1
ATOM 579 N N . ALA A 1 77 ? -17.155 1.699 -2.925 1.00 84.62 77 ALA A N 1
ATOM 580 C CA . ALA A 1 77 ? -18.257 2.174 -3.751 1.00 84.62 77 ALA A CA 1
ATOM 581 C C . ALA A 1 77 ? -17.757 2.801 -5.064 1.00 84.62 77 ALA A C 1
ATOM 583 O O . ALA A 1 77 ? -18.314 2.512 -6.127 1.00 84.62 77 ALA A O 1
ATOM 584 N N . ALA A 1 78 ? -16.697 3.615 -5.009 1.00 79.25 78 ALA A N 1
ATOM 585 C CA . ALA A 1 78 ? -16.100 4.249 -6.183 1.00 79.25 78 ALA A CA 1
ATOM 586 C C . ALA A 1 78 ? -15.350 3.240 -7.074 1.00 79.25 78 ALA A C 1
ATOM 588 O O . ALA A 1 78 ? -15.631 3.142 -8.268 1.00 79.25 78 ALA A O 1
ATOM 589 N N . ALA A 1 79 ? -14.464 2.421 -6.502 1.00 77.38 79 ALA A N 1
ATOM 590 C CA . ALA A 1 79 ? -13.699 1.400 -7.223 1.00 77.38 79 ALA A CA 1
ATOM 591 C C . ALA A 1 79 ? -14.605 0.315 -7.839 1.00 77.38 79 ALA A C 1
ATOM 593 O O . ALA A 1 79 ? -14.409 -0.129 -8.977 1.00 77.38 79 ALA A O 1
ATOM 594 N N . GLY A 1 80 ? -15.655 -0.085 -7.117 1.00 65.75 80 GLY A N 1
ATOM 595 C CA . GLY A 1 80 ? -16.681 -1.003 -7.607 1.00 65.75 80 GLY A CA 1
ATOM 596 C C . GLY A 1 80 ? -17.613 -0.386 -8.657 1.00 65.75 80 GLY A C 1
ATOM 597 O O . GLY A 1 80 ? -18.232 -1.125 -9.429 1.00 65.75 80 GLY A O 1
ATOM 598 N N . ALA A 1 81 ? -17.739 0.944 -8.711 1.00 62.53 81 ALA A N 1
ATOM 599 C CA . ALA A 1 81 ? -18.441 1.645 -9.787 1.00 62.53 81 ALA A CA 1
ATOM 600 C C . ALA A 1 81 ? -17.593 1.708 -11.066 1.00 62.53 81 ALA A C 1
ATOM 602 O O . ALA A 1 81 ? -18.124 1.447 -12.146 1.00 62.53 81 ALA A O 1
ATOM 603 N N . GLU A 1 82 ? -16.282 1.947 -10.955 1.00 59.31 82 GLU A N 1
ATOM 604 C CA . GLU A 1 82 ? -15.369 1.890 -12.106 1.00 59.31 82 GLU A CA 1
ATOM 605 C C . GLU A 1 82 ? -15.304 0.483 -12.715 1.00 59.31 82 GLU A C 1
ATOM 607 O O . GLU A 1 82 ? -15.394 0.325 -13.932 1.00 59.31 82 GLU A O 1
ATOM 612 N N . THR A 1 83 ? -15.264 -0.556 -11.874 1.00 57.19 83 THR A N 1
ATOM 613 C CA . THR A 1 83 ? -15.253 -1.959 -12.327 1.00 57.19 83 THR A CA 1
ATOM 614 C C . THR A 1 83 ? -16.564 -2.378 -13.009 1.00 57.19 83 THR A C 1
ATOM 616 O O . THR A 1 83 ? -16.563 -3.260 -13.867 1.00 57.19 83 THR A O 1
ATOM 619 N N . ARG A 1 84 ? -17.696 -1.746 -12.664 1.00 58.44 84 ARG A N 1
ATOM 620 C CA . ARG A 1 84 ? -19.014 -2.052 -13.250 1.00 58.44 84 ARG A CA 1
ATOM 621 C C . ARG A 1 84 ? -19.312 -1.329 -14.562 1.00 58.44 84 ARG A C 1
ATOM 623 O O . ARG A 1 84 ? -20.345 -1.637 -15.143 1.00 58.44 84 ARG A O 1
ATOM 630 N N . GLY A 1 85 ? -18.439 -0.429 -15.026 1.00 45.75 85 GLY A N 1
ATOM 631 C CA . GLY A 1 85 ? -18.524 0.222 -16.336 1.00 45.75 85 GLY A CA 1
ATOM 632 C C . GLY A 1 85 ? -19.878 0.878 -16.628 1.00 45.75 85 GLY A C 1
ATOM 633 O O . GLY A 1 85 ? -20.758 0.229 -17.169 1.00 45.75 85 GLY A O 1
ATOM 634 N N . ASN A 1 86 ? -20.031 2.168 -16.306 1.00 46.25 86 ASN A N 1
ATOM 635 C CA . ASN A 1 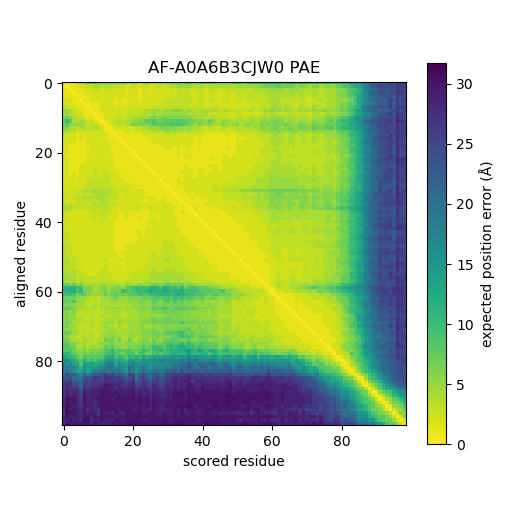86 ? -21.065 3.089 -16.815 1.00 46.25 86 ASN A CA 1
ATOM 636 C C . ASN A 1 86 ? -22.414 2.464 -17.266 1.00 46.25 86 ASN A C 1
ATOM 638 O O . ASN A 1 86 ? -22.900 2.747 -18.360 1.00 46.25 86 ASN A O 1
ATOM 642 N N . MET A 1 87 ? -23.064 1.654 -16.423 1.00 51.16 87 MET A N 1
ATOM 643 C CA . MET A 1 87 ? -24.414 1.122 -16.687 1.00 51.16 87 MET A CA 1
ATOM 644 C C . MET A 1 87 ? -25.526 2.153 -16.397 1.00 51.16 87 MET A C 1
ATOM 646 O O . MET A 1 87 ? -26.630 1.786 -16.009 1.00 51.16 87 MET A O 1
ATOM 650 N N . LEU A 1 88 ? -25.226 3.451 -16.534 1.00 52.28 88 LEU A N 1
ATOM 651 C CA . LEU A 1 88 ? -26.159 4.562 -16.299 1.00 52.28 88 LEU A CA 1
ATOM 652 C C . LEU A 1 88 ? -26.254 5.550 -17.470 1.00 52.28 88 LEU A C 1
ATOM 654 O O . LEU A 1 88 ? -27.061 6.471 -17.403 1.00 52.28 88 LEU A O 1
ATOM 658 N N . ALA A 1 89 ? -25.490 5.373 -18.551 1.00 52.00 89 ALA A N 1
ATOM 659 C CA . ALA A 1 89 ? -25.719 6.150 -19.767 1.00 52.00 89 ALA A CA 1
ATOM 660 C C . ALA A 1 89 ? -26.700 5.417 -20.689 1.00 52.00 89 ALA A C 1
ATOM 662 O O . ALA A 1 89 ? -26.337 4.981 -21.780 1.00 52.00 89 ALA A O 1
ATOM 663 N N . GLU A 1 90 ? -27.955 5.292 -20.258 1.00 52.53 90 GLU A N 1
ATOM 664 C CA . GLU A 1 90 ? -29.022 5.353 -21.252 1.00 52.53 90 GLU A CA 1
ATOM 665 C C . GLU A 1 90 ? -29.036 6.796 -21.781 1.00 52.53 90 GLU A C 1
ATOM 667 O O . GLU A 1 90 ? -29.009 7.734 -20.975 1.00 52.53 90 GLU A O 1
ATOM 672 N N . PRO A 1 91 ? -29.000 7.021 -23.105 1.00 46.44 91 PRO A N 1
ATOM 673 C CA . PRO A 1 91 ? -29.123 8.360 -23.649 1.00 46.44 91 PRO A CA 1
ATOM 674 C C . PRO A 1 91 ? -30.538 8.847 -23.338 1.00 46.44 91 PRO A C 1
ATOM 676 O O . PRO A 1 91 ? -31.490 8.515 -24.038 1.00 46.44 91 PRO A O 1
ATOM 679 N N . VAL A 1 92 ? -30.690 9.607 -22.255 1.00 55.28 92 VAL A N 1
ATOM 680 C CA . VAL A 1 92 ? -31.908 10.376 -22.027 1.00 55.28 92 VAL A CA 1
ATOM 681 C C . VAL A 1 92 ? -31.957 11.406 -23.149 1.00 55.28 92 VAL A C 1
ATOM 683 O O . VAL A 1 92 ? -31.125 12.315 -23.193 1.00 55.28 92 VAL A O 1
ATOM 686 N N . GLU A 1 93 ? -32.890 11.225 -24.087 1.00 54.72 93 GLU A N 1
ATOM 687 C CA . GLU A 1 93 ? -33.235 12.242 -25.075 1.00 54.72 93 GLU A CA 1
ATOM 688 C C . GLU A 1 93 ? -33.570 13.531 -24.322 1.00 54.72 93 GLU A C 1
ATOM 690 O O . GLU A 1 93 ? -34.587 13.635 -23.636 1.00 54.72 93 GLU A O 1
ATOM 695 N N . ILE A 1 94 ? -32.671 14.511 -24.413 1.00 58.47 94 ILE A N 1
ATOM 696 C CA . ILE A 1 94 ? -32.959 15.877 -23.998 1.00 58.47 94 ILE A CA 1
ATOM 697 C C . ILE 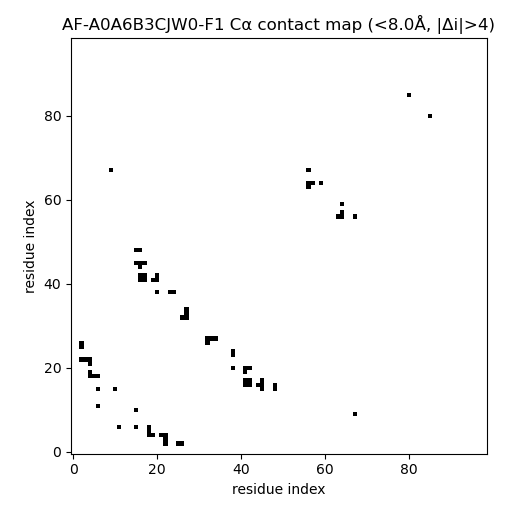A 1 94 ? -34.069 16.376 -24.927 1.00 58.47 94 ILE A C 1
ATOM 699 O O . ILE A 1 94 ? -33.857 16.380 -26.143 1.00 58.47 94 ILE A O 1
ATOM 703 N N . PRO A 1 95 ? -35.235 16.800 -24.406 1.00 59.91 95 PRO A N 1
ATOM 704 C CA . PRO A 1 95 ? -36.239 17.434 -25.243 1.00 59.91 95 PRO A CA 1
ATOM 705 C C . PRO A 1 95 ? -35.608 18.674 -25.884 1.00 59.91 95 PRO A C 1
ATOM 707 O O . PRO A 1 95 ? -35.121 19.554 -25.169 1.00 59.91 95 PRO A O 1
ATOM 710 N N . SER A 1 96 ? -35.568 18.737 -27.217 1.00 64.38 96 SER A N 1
ATOM 711 C CA . SER A 1 96 ? -35.134 19.943 -27.919 1.00 64.38 96 SER A CA 1
ATOM 712 C C . SER A 1 96 ? -36.123 21.055 -27.589 1.00 64.38 96 SER A C 1
ATOM 714 O O . SER A 1 96 ? -37.305 20.960 -27.922 1.00 64.38 96 SER A O 1
ATOM 716 N N . ALA A 1 97 ? -35.645 22.082 -26.894 1.00 58.28 97 ALA A N 1
ATOM 717 C CA . ALA A 1 97 ? -36.401 23.295 -26.635 1.00 58.28 97 ALA A CA 1
ATOM 718 C C . ALA A 1 97 ? -36.479 24.125 -27.926 1.00 58.28 97 ALA A C 1
ATOM 720 O O . ALA A 1 97 ? -35.788 25.129 -28.041 1.00 58.28 97 ALA A O 1
ATOM 721 N N . ASP A 1 98 ? -37.290 23.668 -28.878 1.00 56.44 98 ASP A N 1
ATOM 722 C CA . ASP A 1 98 ? -37.682 24.435 -30.060 1.00 56.44 98 ASP A CA 1
ATOM 723 C C . ASP A 1 98 ? -39.181 24.761 -29.952 1.00 56.44 98 ASP A C 1
ATOM 725 O O . ASP A 1 98 ? -40.052 23.980 -30.347 1.00 56.44 98 ASP A O 1
ATOM 729 N N . GLU A 1 99 ? -39.445 25.926 -29.354 1.00 43.66 99 GLU A N 1
ATOM 730 C CA . GLU A 1 99 ? -40.251 26.972 -29.999 1.00 43.66 99 GLU A CA 1
ATOM 731 C C . GLU A 1 99 ? -39.297 27.933 -30.721 1.00 43.66 99 GLU A C 1
ATOM 733 O O . GLU A 1 99 ? -38.250 28.271 -30.120 1.00 43.66 99 GLU A O 1
#

Foldseek 3Di:
DDDFFDDPPVCVVDDALVRVLVRVVVCCVVPVDDDVVSNVVSVVVNVVVVVVVVVCLVVDDPVSVVVVVVSVVVVCVVVVVVVVPCPPPPPPPDPPPDD